Protein AF-A0A6J6UTM0-F1 (afdb_monomer_lite)

Structure (mmCIF, N/CA/C/O backbone):
data_AF-A0A6J6UTM0-F1
#
_entry.id   AF-A0A6J6UTM0-F1
#
loop_
_atom_site.group_PDB
_atom_site.id
_atom_site.type_symbol
_atom_site.label_atom_id
_atom_site.label_alt_id
_atom_site.label_comp_id
_atom_site.label_asym_id
_atom_site.label_entity_id
_atom_site.label_seq_id
_atom_site.pdbx_PDB_ins_code
_atom_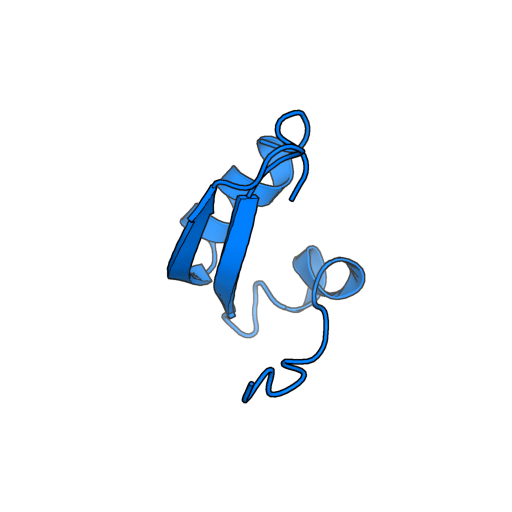site.Cartn_x
_atom_site.Cartn_y
_atom_site.Cartn_z
_atom_site.occupancy
_atom_site.B_iso_or_equiv
_atom_site.auth_seq_id
_atom_site.auth_comp_id
_atom_site.auth_asym_id
_atom_site.auth_atom_id
_atom_site.pdbx_PDB_model_num
ATOM 1 N N . MET A 1 1 ? 6.460 -5.431 -3.494 1.00 90.19 1 MET A N 1
ATOM 2 C CA . MET A 1 1 ? 5.295 -4.822 -4.167 1.00 90.19 1 MET A CA 1
ATOM 3 C C . MET A 1 1 ? 5.658 -4.598 -5.614 1.00 90.19 1 MET A C 1
ATOM 5 O O . MET A 1 1 ? 6.447 -3.699 -5.860 1.00 90.19 1 MET A O 1
ATOM 9 N N . PRO A 1 2 ? 5.132 -5.402 -6.543 1.00 93.06 2 PRO A N 1
ATOM 10 C CA . PRO A 1 2 ? 5.374 -5.204 -7.969 1.00 93.06 2 PRO A CA 1
ATOM 11 C C . PRO A 1 2 ? 4.960 -3.802 -8.436 1.00 93.06 2 PRO A C 1
ATOM 13 O O . PRO A 1 2 ? 3.998 -3.235 -7.908 1.00 93.06 2 PRO A O 1
ATOM 16 N N . TYR A 1 3 ? 5.664 -3.248 -9.425 1.00 90.81 3 TYR A N 1
ATOM 17 C CA . TYR A 1 3 ? 5.395 -1.894 -9.931 1.00 90.81 3 TYR A CA 1
ATOM 18 C C . TYR A 1 3 ? 4.013 -1.729 -10.583 1.00 90.81 3 TYR A C 1
ATOM 20 O O . TYR A 1 3 ? 3.469 -0.626 -10.601 1.00 90.81 3 TYR A O 1
ATOM 28 N N . ASP A 1 4 ? 3.418 -2.813 -11.082 1.00 93.88 4 ASP A N 1
ATOM 29 C CA . ASP A 1 4 ? 2.070 -2.819 -11.659 1.00 93.88 4 ASP A CA 1
ATOM 30 C C . ASP A 1 4 ? 0.951 -2.798 -10.596 1.00 93.88 4 ASP A C 1
ATOM 32 O O . ASP A 1 4 ? -0.199 -2.494 -10.914 1.00 93.88 4 ASP A O 1
ATOM 36 N N . ARG A 1 5 ? 1.274 -3.026 -9.314 1.00 92.75 5 ARG A N 1
ATOM 37 C CA . ARG A 1 5 ? 0.335 -2.989 -8.175 1.00 92.75 5 ARG A CA 1
ATOM 38 C C . ARG A 1 5 ? 0.290 -1.625 -7.481 1.00 92.75 5 ARG A C 1
ATOM 40 O O . ARG A 1 5 ? 0.315 -1.516 -6.249 1.00 92.75 5 ARG A O 1
ATOM 47 N N . GLY A 1 6 ? 0.216 -0.563 -8.283 1.00 91.38 6 GLY A N 1
ATOM 48 C CA . GLY A 1 6 ? 0.065 0.812 -7.793 1.00 91.38 6 GLY A CA 1
ATOM 49 C C . GLY A 1 6 ? -1.242 1.043 -7.020 1.00 91.38 6 GLY A C 1
ATOM 50 O O . GLY A 1 6 ? -1.302 1.901 -6.141 1.00 91.38 6 GLY A O 1
ATOM 51 N N . ASP A 1 7 ? -2.268 0.237 -7.293 1.00 92.44 7 ASP A N 1
ATOM 52 C CA . ASP A 1 7 ? -3.543 0.202 -6.572 1.00 92.44 7 ASP A CA 1
ATOM 53 C C . ASP A 1 7 ? -3.358 -0.115 -5.078 1.00 92.44 7 ASP A C 1
ATOM 55 O O . ASP A 1 7 ? -3.870 0.609 -4.214 1.00 92.44 7 ASP A O 1
ATOM 59 N N . ILE A 1 8 ? -2.555 -1.137 -4.768 1.00 90.75 8 ILE A N 1
ATOM 60 C CA . ILE A 1 8 ? -2.219 -1.523 -3.394 1.00 90.75 8 ILE A CA 1
ATOM 61 C C . ILE A 1 8 ? -1.366 -0.436 -2.738 1.00 90.75 8 ILE A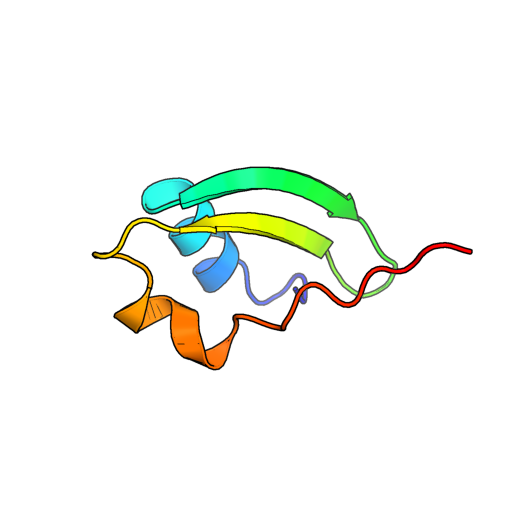 C 1
ATOM 63 O O . ILE A 1 8 ? -1.655 -0.032 -1.612 1.00 90.75 8 ILE A O 1
ATOM 67 N N . LEU A 1 9 ? -0.348 0.080 -3.436 1.00 91.25 9 LEU A N 1
ATOM 68 C CA . LEU A 1 9 ? 0.517 1.137 -2.899 1.00 91.25 9 LEU A CA 1
ATOM 69 C C . LEU A 1 9 ? -0.284 2.398 -2.539 1.00 91.25 9 LEU A C 1
ATOM 71 O O . LEU A 1 9 ? -0.090 2.986 -1.475 1.00 91.25 9 LEU A O 1
ATOM 75 N N . ALA A 1 10 ? -1.229 2.791 -3.393 1.00 91.81 10 ALA A N 1
ATOM 76 C CA . ALA A 1 10 ? -2.122 3.908 -3.118 1.00 91.81 10 ALA A CA 1
ATOM 77 C C . ALA A 1 10 ? -3.030 3.634 -1.906 1.00 91.81 10 ALA A C 1
ATOM 79 O O . ALA A 1 10 ? -3.288 4.543 -1.118 1.00 91.81 10 ALA A O 1
ATOM 80 N N . SER A 1 11 ? -3.497 2.393 -1.727 1.00 90.56 11 SER A N 1
ATOM 81 C CA . SER A 1 11 ? -4.265 1.996 -0.540 1.00 90.56 11 SER A CA 1
ATOM 82 C C . SER A 1 11 ? -3.436 2.105 0.739 1.00 90.56 11 SER A C 1
ATOM 84 O O . SER A 1 11 ? -3.923 2.635 1.734 1.00 90.56 11 SER A O 1
ATOM 86 N N . ILE A 1 12 ? -2.170 1.677 0.706 1.00 90.88 12 ILE A N 1
ATOM 87 C CA . ILE A 1 12 ? -1.254 1.797 1.847 1.00 90.88 12 ILE A CA 1
ATOM 88 C C . ILE A 1 12 ? -1.050 3.270 2.219 1.00 90.88 12 ILE A C 1
ATOM 90 O O . ILE A 1 12 ? -1.155 3.603 3.393 1.00 90.88 12 ILE A O 1
ATOM 94 N N . HIS A 1 13 ? -0.833 4.164 1.248 1.00 89.88 13 HIS A N 1
ATOM 95 C CA . HIS A 1 13 ? -0.673 5.598 1.525 1.00 89.88 13 HIS A CA 1
ATOM 96 C C . HIS A 1 13 ? -1.932 6.273 2.082 1.00 89.88 13 HIS A C 1
ATOM 98 O O . HIS A 1 13 ? -1.821 7.215 2.862 1.00 89.88 13 HIS A O 1
ATOM 104 N N . ARG A 1 14 ? -3.129 5.834 1.671 1.00 89.12 14 ARG A N 1
ATOM 105 C CA . ARG A 1 14 ? -4.389 6.405 2.177 1.00 89.12 14 ARG A CA 1
ATOM 106 C C . ARG A 1 14 ? -4.731 5.930 3.583 1.00 89.12 14 ARG A C 1
ATOM 108 O O . ARG A 1 14 ? -5.396 6.650 4.319 1.00 89.12 14 ARG A O 1
ATOM 115 N N . GLU A 1 15 ? -4.353 4.703 3.918 1.00 86.88 15 GLU A N 1
ATOM 116 C CA . GLU A 1 15 ? -4.921 3.990 5.063 1.00 86.88 15 GLU A CA 1
ATOM 117 C C . GLU A 1 15 ? -3.888 3.580 6.119 1.00 86.88 15 GLU A C 1
ATOM 119 O O . GLU A 1 15 ? -4.260 3.097 7.192 1.00 86.88 15 GLU A O 1
ATOM 124 N N . GLY A 1 16 ? -2.601 3.721 5.819 1.00 87.94 16 GLY A N 1
ATOM 125 C CA . GLY A 1 16 ? -1.498 3.378 6.700 1.00 87.94 16 GLY A CA 1
ATOM 126 C C . GLY A 1 16 ? -0.430 4.464 6.738 1.00 87.94 16 GLY A C 1
ATOM 127 O O . GLY A 1 16 ? -0.424 5.412 5.956 1.00 87.94 16 GLY A O 1
ATOM 128 N N . GLU A 1 17 ? 0.497 4.302 7.671 1.00 92.19 17 GLU A N 1
ATOM 129 C CA . GLU A 1 17 ? 1.684 5.142 7.801 1.00 92.19 17 GLU A CA 1
ATOM 130 C C . GLU A 1 17 ? 2.884 4.373 7.247 1.00 92.19 17 GLU A C 1
ATOM 132 O O . GLU A 1 17 ? 3.298 3.362 7.819 1.00 92.19 17 GLU A O 1
ATOM 137 N N . VAL A 1 18 ? 3.444 4.827 6.125 1.00 92.50 18 VAL A N 1
ATOM 138 C CA . VAL A 1 18 ? 4.653 4.227 5.547 1.00 92.50 18 VAL A CA 1
ATOM 139 C C . VAL A 1 18 ? 5.861 4.623 6.391 1.00 92.50 18 VAL A C 1
ATOM 141 O O . VAL A 1 18 ? 6.165 5.801 6.540 1.00 92.50 18 VAL A O 1
ATOM 144 N N . VAL A 1 19 ? 6.563 3.623 6.922 1.00 94.38 19 VAL A N 1
ATOM 145 C CA . VAL A 1 19 ? 7.782 3.808 7.726 1.00 94.38 19 VAL A CA 1
ATOM 146 C C . VAL A 1 19 ? 9.054 3.466 6.947 1.00 94.38 19 VAL A C 1
ATOM 148 O O . VAL A 1 19 ? 10.138 3.882 7.342 1.00 94.38 19 VAL A O 1
ATOM 151 N N . LEU A 1 20 ? 8.937 2.698 5.857 1.00 93.38 20 LEU A N 1
ATOM 152 C CA . LEU A 1 20 ? 10.030 2.371 4.940 1.00 93.38 20 LEU A CA 1
ATOM 153 C C . LEU A 1 20 ? 9.488 2.220 3.519 1.00 93.38 20 LEU A C 1
ATOM 155 O O . LEU A 1 20 ? 8.449 1.583 3.321 1.00 93.38 20 LEU A O 1
ATOM 159 N N . SER A 1 21 ? 10.241 2.735 2.552 1.00 93.81 21 SER A N 1
ATOM 160 C CA . SER A 1 21 ? 10.019 2.520 1.127 1.00 93.81 21 SER A CA 1
ATOM 161 C C . SER A 1 21 ? 11.364 2.394 0.421 1.00 93.81 21 SER A C 1
ATOM 163 O O . SER A 1 21 ? 12.118 3.361 0.361 1.00 93.81 21 SER A O 1
ATOM 165 N N . GLU A 1 22 ? 11.645 1.219 -0.129 1.00 94.94 22 GLU A N 1
ATOM 166 C CA . GLU A 1 22 ? 12.867 0.920 -0.880 1.00 94.94 22 GLU A CA 1
ATOM 167 C C . GLU A 1 22 ? 12.491 0.393 -2.266 1.00 94.94 22 GLU A C 1
ATOM 169 O O . GLU A 1 22 ? 11.512 -0.342 -2.405 1.00 94.94 22 GLU A O 1
ATOM 174 N N . GLN A 1 23 ? 13.246 0.785 -3.291 1.00 94.44 23 GLN A N 1
ATOM 175 C CA . GLN A 1 23 ? 13.098 0.228 -4.636 1.00 94.44 23 GLN A CA 1
ATOM 176 C C . GLN A 1 23 ? 13.963 -1.024 -4.775 1.00 94.44 23 GLN A C 1
ATOM 178 O O . GLN A 1 23 ? 15.101 -1.041 -4.313 1.00 94.44 23 GLN A O 1
ATOM 183 N N . GLU A 1 24 ? 13.420 -2.042 -5.427 1.00 93.56 24 GLU A N 1
ATOM 184 C CA . GLU A 1 24 ? 14.085 -3.291 -5.790 1.00 93.56 24 GLU A CA 1
ATOM 185 C C . GLU A 1 24 ? 13.917 -3.521 -7.299 1.00 93.56 24 GLU A C 1
ATOM 187 O O . GLU A 1 24 ? 13.118 -2.850 -7.952 1.00 93.56 24 GLU A O 1
ATOM 192 N N . ASP A 1 25 ? 14.658 -4.472 -7.865 1.00 93.81 25 ASP A N 1
ATOM 193 C CA . ASP A 1 25 ? 14.690 -4.695 -9.317 1.00 93.81 25 ASP A CA 1
ATOM 194 C C . ASP A 1 25 ? 13.310 -5.028 -9.921 1.00 93.81 25 ASP A C 1
ATOM 196 O O . ASP A 1 25 ? 13.043 -4.700 -11.077 1.00 93.81 25 ASP A O 1
ATOM 200 N N . ASP A 1 26 ? 12.417 -5.653 -9.147 1.00 93.50 26 ASP A N 1
ATOM 201 C CA . ASP A 1 26 ? 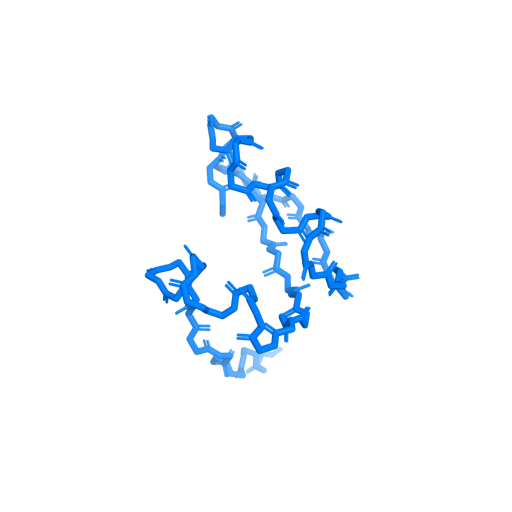11.079 -6.075 -9.581 1.00 93.50 26 ASP A CA 1
ATOM 202 C C . ASP A 1 26 ? 9.928 -5.272 -8.946 1.00 93.50 26 ASP A C 1
ATOM 204 O O . ASP A 1 26 ? 8.747 -5.557 -9.187 1.00 93.50 26 ASP A O 1
ATOM 208 N N . GLY A 1 27 ? 10.241 -4.242 -8.152 1.00 94.75 27 GLY A N 1
ATOM 209 C CA . GLY A 1 27 ? 9.220 -3.480 -7.451 1.00 94.75 27 GLY A CA 1
ATOM 210 C C . GLY A 1 27 ? 9.724 -2.671 -6.265 1.00 94.75 27 GLY A C 1
ATOM 211 O O . GLY A 1 27 ? 10.750 -2.004 -6.295 1.00 94.75 27 GLY A O 1
ATOM 212 N N . MET A 1 28 ? 8.931 -2.672 -5.199 1.00 93.38 28 MET A N 1
ATOM 213 C CA . MET A 1 28 ? 9.191 -1.910 -3.986 1.00 93.38 28 MET A CA 1
ATOM 214 C C . MET A 1 28 ? 9.032 -2.758 -2.730 1.00 93.38 28 MET A C 1
ATOM 216 O O . MET A 1 28 ? 8.039 -3.476 -2.560 1.00 93.38 28 MET A O 1
ATOM 220 N N . ARG A 1 29 ? 9.954 -2.601 -1.786 1.00 93.00 29 ARG A N 1
ATOM 221 C CA . ARG A 1 29 ? 9.802 -3.078 -0.414 1.00 93.00 29 ARG A CA 1
ATOM 222 C C . ARG A 1 29 ? 9.182 -1.969 0.426 1.00 93.00 29 ARG A C 1
ATOM 224 O O . ARG A 1 29 ? 9.752 -0.893 0.578 1.00 93.00 29 ARG A O 1
ATOM 231 N N . ILE A 1 30 ? 8.005 -2.243 0.984 1.00 93.06 30 ILE A N 1
ATOM 232 C CA . ILE A 1 30 ? 7.268 -1.300 1.828 1.00 93.06 30 ILE A CA 1
ATOM 233 C C . ILE A 1 30 ? 7.120 -1.873 3.228 1.00 93.06 30 ILE A C 1
ATOM 235 O O . ILE A 1 30 ? 6.735 -3.030 3.405 1.00 93.06 30 ILE A O 1
ATOM 239 N N . ARG A 1 31 ? 7.368 -1.033 4.232 1.00 92.88 31 ARG A N 1
ATOM 240 C CA . ARG A 1 31 ? 6.939 -1.278 5.608 1.00 92.88 31 ARG A CA 1
ATOM 241 C C . ARG A 1 31 ? 5.981 -0.169 5.996 1.00 92.88 31 ARG A C 1
ATOM 243 O O . ARG A 1 31 ? 6.315 1.006 5.869 1.00 92.88 31 ARG A O 1
ATOM 250 N 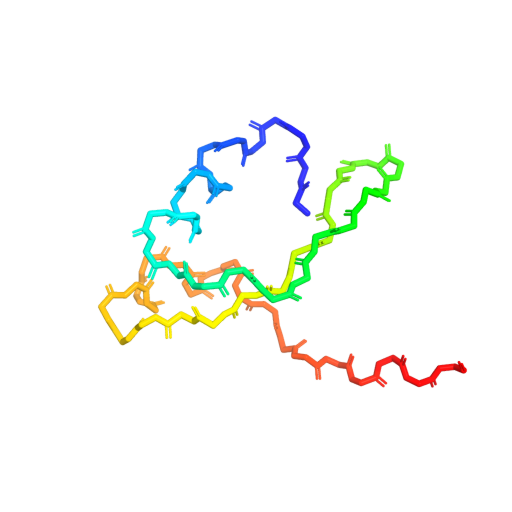N . ALA A 1 32 ? 4.813 -0.546 6.491 1.00 92.06 32 ALA A N 1
ATOM 251 C CA . ALA A 1 32 ? 3.802 0.398 6.928 1.00 92.06 32 ALA A CA 1
ATOM 252 C C . ALA A 1 32 ? 3.164 -0.056 8.240 1.00 92.06 32 ALA A C 1
ATOM 254 O O . ALA A 1 32 ? 3.081 -1.253 8.523 1.00 92.06 32 ALA A O 1
ATOM 255 N N . ARG A 1 33 ? 2.707 0.908 9.035 1.00 90.75 33 ARG A N 1
ATOM 256 C CA . ARG A 1 33 ? 1.800 0.676 10.157 1.00 90.75 33 ARG A CA 1
ATOM 257 C C . ARG A 1 33 ? 0.379 0.792 9.635 1.00 90.75 33 ARG A C 1
ATOM 259 O O . ARG A 1 33 ? 0.020 1.805 9.040 1.00 90.75 33 ARG A O 1
ATOM 266 N N . LEU A 1 34 ? -0.415 -0.250 9.836 1.00 87.88 34 LEU A N 1
ATOM 267 C CA . LEU A 1 34 ? -1.807 -0.271 9.406 1.00 87.88 34 LEU A CA 1
ATOM 268 C C . LEU A 1 34 ? -2.712 0.120 10.569 1.00 87.88 34 LEU A C 1
ATOM 270 O O . LEU A 1 34 ? -2.493 -0.308 11.702 1.00 87.88 34 LEU A O 1
ATOM 274 N N . SER A 1 35 ? -3.741 0.918 10.282 1.00 83.06 35 SER A N 1
ATOM 275 C CA . SER A 1 35 ? -4.838 1.091 11.231 1.00 83.06 35 SER A CA 1
ATOM 276 C C . SER A 1 35 ? -5.670 -0.194 11.306 1.00 83.06 35 SER A C 1
ATOM 278 O O . SER A 1 35 ? -5.725 -0.967 10.344 1.00 83.06 35 SER A O 1
ATOM 280 N N . SER A 1 36 ? -6.389 -0.395 12.408 1.00 79.69 36 SER A N 1
ATOM 281 C CA . SER A 1 36 ? -7.327 -1.514 12.568 1.00 79.69 36 SER A CA 1
ATOM 282 C C . SER A 1 36 ? -8.433 -1.532 11.499 1.00 79.69 36 SER A C 1
ATOM 284 O O . SER A 1 36 ? -8.923 -2.599 11.140 1.00 79.69 36 SER A O 1
ATOM 286 N N . ALA A 1 37 ? -8.792 -0.377 10.923 1.00 77.00 37 ALA A N 1
ATOM 287 C CA . ALA A 1 37 ? -9.758 -0.280 9.823 1.00 77.00 37 ALA A CA 1
ATOM 288 C C . ALA A 1 37 ? -9.183 -0.701 8.454 1.00 77.00 37 ALA A C 1
ATOM 290 O O . ALA A 1 37 ? -9.937 -1.051 7.543 1.00 77.00 37 ALA A O 1
ATOM 291 N N . SER A 1 38 ? -7.860 -0.648 8.301 1.00 75.44 38 SER A N 1
ATOM 292 C CA . SER A 1 38 ? -7.123 -0.966 7.066 1.00 75.44 38 SER A CA 1
ATOM 293 C C . SER A 1 38 ? -6.655 -2.421 7.053 1.00 75.44 38 SER A C 1
ATOM 295 O O . SER A 1 38 ? -6.485 -3.025 5.994 1.00 75.44 38 SER A O 1
ATOM 297 N N . GLU A 1 39 ? -6.482 -2.999 8.245 1.00 77.00 39 GLU A N 1
ATOM 298 C CA . GLU A 1 39 ? -5.976 -4.352 8.455 1.00 77.00 39 GLU A CA 1
ATOM 299 C C . GLU A 1 39 ? -6.809 -5.396 7.705 1.00 77.00 39 GLU A C 1
ATOM 301 O O . GLU A 1 39 ? -6.240 -6.288 7.095 1.00 77.00 39 GLU A O 1
ATOM 306 N N . GLY A 1 40 ? -8.138 -5.245 7.646 1.00 80.81 40 GLY A N 1
ATOM 307 C CA . GLY A 1 40 ? -9.017 -6.163 6.912 1.00 80.81 40 GLY A CA 1
ATOM 308 C C . GLY A 1 40 ? -8.815 -6.162 5.390 1.00 80.81 40 GLY A C 1
ATOM 309 O O . GLY A 1 40 ? -8.854 -7.226 4.781 1.00 80.81 40 GLY A O 1
ATOM 310 N N . ARG A 1 41 ? -8.570 -4.992 4.778 1.00 82.31 41 ARG A N 1
ATOM 311 C CA . ARG A 1 41 ? -8.383 -4.859 3.317 1.00 82.31 41 ARG A CA 1
ATOM 312 C C . ARG A 1 41 ? -6.992 -5.271 2.857 1.00 82.31 41 ARG A C 1
ATOM 314 O O . ARG A 1 41 ? -6.835 -5.745 1.741 1.00 82.31 41 ARG A O 1
ATOM 321 N N . LEU A 1 42 ? -5.985 -5.062 3.700 1.00 86.69 42 LEU A N 1
ATOM 322 C CA . LEU A 1 42 ? -4.591 -5.305 3.338 1.00 86.69 42 LEU A CA 1
ATOM 323 C C . LEU A 1 42 ? -4.054 -6.635 3.872 1.00 86.69 42 LEU A C 1
ATOM 325 O O . LEU A 1 42 ? -2.932 -7.003 3.536 1.00 86.69 42 L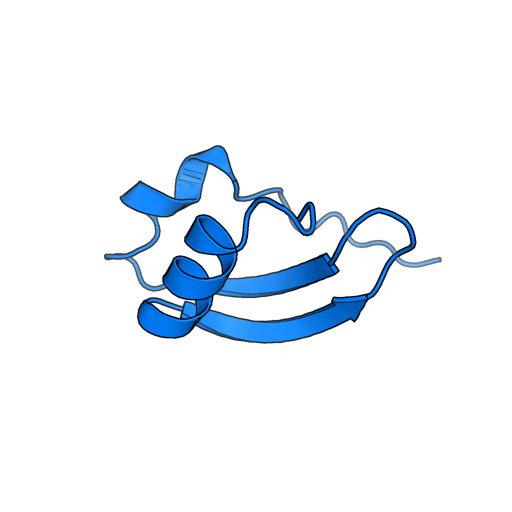EU A O 1
ATOM 329 N N . ARG A 1 43 ? -4.842 -7.371 4.671 1.00 86.38 43 ARG A N 1
ATOM 330 C CA . ARG A 1 43 ? -4.406 -8.578 5.389 1.00 86.38 43 ARG A CA 1
ATOM 331 C C . ARG A 1 43 ? -3.721 -9.610 4.506 1.00 86.38 43 ARG A C 1
ATOM 333 O O . ARG A 1 43 ? -2.725 -10.184 4.924 1.00 86.38 43 ARG A O 1
ATOM 340 N N . GLU A 1 44 ? -4.259 -9.847 3.314 1.00 86.81 44 GLU A N 1
ATOM 341 C CA . GLU A 1 44 ? -3.729 -10.844 2.376 1.00 86.81 44 GLU A CA 1
ATOM 342 C C . GLU A 1 44 ? -2.335 -10.480 1.836 1.00 86.81 44 GLU A C 1
ATOM 344 O O . GLU A 1 44 ? -1.582 -11.360 1.429 1.00 86.81 44 GLU A O 1
ATOM 349 N N . PHE A 1 45 ? -1.969 -9.197 1.886 1.00 87.06 45 PHE A N 1
ATOM 350 C CA . PHE A 1 45 ? -0.681 -8.680 1.424 1.00 87.06 45 PHE A CA 1
ATOM 351 C C . PHE A 1 45 ? 0.316 -8.455 2.569 1.00 87.06 45 PHE A C 1
ATOM 353 O O . PHE A 1 45 ? 1.487 -8.165 2.319 1.00 87.06 45 PHE A O 1
ATOM 360 N N . VAL A 1 46 ? -0.122 -8.563 3.829 1.00 87.44 46 VAL A N 1
ATOM 361 C CA . VAL A 1 46 ? 0.753 -8.392 4.993 1.00 87.44 46 VAL A CA 1
ATOM 362 C C . VAL A 1 46 ? 1.590 -9.648 5.185 1.00 87.44 46 VAL A C 1
ATOM 364 O O . VAL A 1 46 ? 1.086 -10.716 5.526 1.00 87.44 46 VAL A O 1
ATOM 367 N N . VAL A 1 47 ? 2.901 -9.493 5.030 1.00 88.69 47 VAL A N 1
ATOM 368 C CA . VAL A 1 47 ? 3.876 -10.521 5.391 1.00 88.69 47 VAL A CA 1
ATOM 369 C C . VAL A 1 47 ? 4.420 -10.258 6.799 1.00 88.69 47 VAL A C 1
ATOM 371 O O . VAL A 1 47 ? 4.607 -9.094 7.173 1.00 88.69 47 VAL A O 1
ATOM 374 N N . PRO A 1 48 ? 4.695 -11.302 7.603 1.00 81.88 48 PRO A N 1
ATOM 375 C CA . PRO A 1 48 ? 5.364 -11.128 8.884 1.00 81.88 48 PRO A CA 1
ATOM 376 C C . PRO A 1 48 ? 6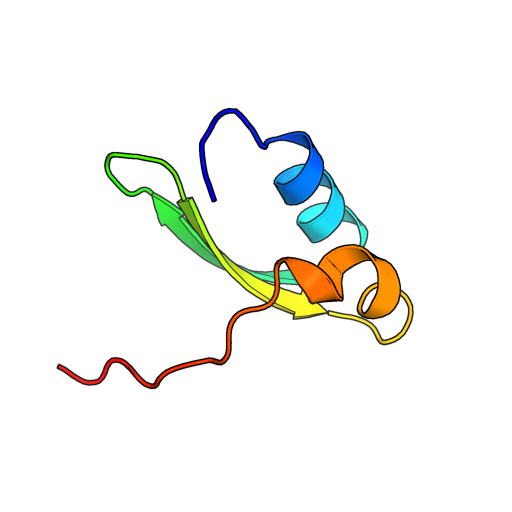.691 -10.388 8.710 1.00 81.88 48 PRO A C 1
ATOM 378 O O . PRO A 1 48 ? 7.440 -10.650 7.768 1.00 81.88 48 PRO A O 1
ATOM 381 N N . LEU A 1 49 ? 7.013 -9.496 9.650 1.00 74.06 49 LEU A N 1
ATOM 382 C CA . LEU A 1 49 ? 8.347 -8.909 9.739 1.00 74.06 49 LEU A CA 1
ATOM 383 C C . LEU A 1 49 ? 9.337 -10.001 10.155 1.00 74.06 49 LEU A C 1
ATOM 385 O O . LEU A 1 49 ? 9.655 -10.164 11.331 1.00 74.06 49 LEU A O 1
ATOM 389 N N . SER A 1 50 ? 9.833 -10.770 9.191 1.00 68.19 50 SER A N 1
ATOM 390 C CA . SER A 1 50 ? 11.023 -11.585 9.390 1.00 68.19 50 SER A CA 1
ATOM 391 C C . SER A 1 50 ? 12.194 -10.631 9.577 1.00 68.19 50 SER A C 1
ATOM 393 O O . SER A 1 50 ? 12.520 -9.846 8.685 1.00 68.19 50 SER A O 1
ATOM 395 N N . ASN A 1 51 ? 12.780 -10.659 10.771 1.00 58.34 51 ASN A N 1
ATOM 396 C CA . ASN A 1 51 ? 13.910 -9.826 11.146 1.00 58.34 51 ASN A CA 1
ATOM 397 C C . ASN A 1 51 ? 15.124 -10.231 10.295 1.00 58.34 51 ASN A C 1
ATOM 399 O O . ASN A 1 51 ? 15.893 -11.104 10.687 1.00 58.34 51 ASN A O 1
ATOM 403 N N . GLN A 1 52 ? 15.274 -9.641 9.108 1.00 57.69 52 GLN A N 1
ATOM 404 C CA . GLN A 1 52 ? 16.472 -9.791 8.286 1.00 57.69 52 GLN A CA 1
ATOM 405 C C . GLN A 1 52 ? 17.592 -8.964 8.926 1.00 57.69 52 GLN A C 1
ATOM 407 O O . GLN A 1 52 ? 17.907 -7.859 8.500 1.00 57.69 52 GLN A O 1
ATOM 412 N N . ARG A 1 53 ? 18.147 -9.490 10.023 1.00 46.84 53 ARG A N 1
ATOM 413 C CA . ARG A 1 53 ? 19.493 -9.149 10.478 1.00 46.84 53 ARG A CA 1
ATOM 414 C C . ARG A 1 53 ? 20.436 -10.032 9.670 1.00 46.84 53 ARG A C 1
ATOM 416 O O . ARG A 1 53 ? 20.523 -11.223 9.960 1.00 46.84 53 ARG A O 1
ATOM 423 N N . ASN A 1 54 ? 21.068 -9.459 8.654 1.00 38.66 54 ASN A N 1
ATOM 424 C CA . ASN A 1 54 ? 22.355 -9.938 8.167 1.00 38.66 54 ASN A CA 1
ATOM 425 C C . ASN A 1 54 ? 23.391 -8.903 8.596 1.00 38.66 54 ASN A C 1
ATOM 427 O O . ASN A 1 54 ? 23.173 -7.722 8.245 1.00 38.66 54 ASN A O 1
#

Organism: NCBI:txid449393

Radius of gyration: 11.3 Å; chains: 1; bounding box: 32×18×24 Å

Foldseek 3Di:
DAPVVVVVVVLCVVFWAWPDWDADPGGIDTDTGGDPVSCVVCVVVDDDPPPPDD

Sequence (54 aa):
MPYDRGDILASIHREGEVVLSEQEDDGMRIRARLSSASEGRLREFVVPLSNQRN

pLDDT: mean 85.78, std 11.82, range [38.66, 94.94]

Secondary structure (DSSP, 8-state):
-BTT-HHHHHHHHHHEEEEEEEEETTEEEEEEEEPHHHHHHHGGG---------